Protein AF-A0A9P9QZ14-F1 (afdb_monomer)

pLDDT: mean 84.07, std 10.94, range [49.81, 94.75]

Solvent-accessible surface area (backbone atoms only — not comparable to full-atom values): 6058 Å² total; per-residue (Å²): 116,66,67,61,51,51,51,60,72,67,36,58,64,62,37,41,51,50,10,50,50,27,42,52,51,17,66,71,26,68,91,37,66,60,56,18,50,52,23,33,51,50,9,54,69,36,97,43,51,37,69,70,47,64,63,57,50,50,68,69,29,45,46,64,76,38,46,94,80,33,73,79,76,69,92,62,58,70,62,54,44,32,52,48,32,42,50,37,32,66,73,68,67,46,72,60,87,53,38,67,63,36,50,51,52,45,75,74,109

Radius of gyration: 16.76 Å; Cα contacts (8 Å, |Δi|>4): 104; chains: 1; bounding box: 37×26×51 Å

Nearest PDB structures (foldseek):
  7t8n-assembly1_BBB-2  TM=4.048E-01  e=8.697E+00  Escherichia coli K-12
  5ftp-assembly1_B  TM=3.339E-01  e=8.255E+00  Schizosaccharomyces pombe

Foldseek 3Di:
DVVVVVVVVVPPVVQQVQLVVLCVQLVVCLLPLLSNVVSLVSSQPTPDHPVVSLVVNLVSQCCLCCVVVNPPVHPDDLLSSLVSNLCNCVSVVPPCVCNVVSVVSNVVD

Mean predicted aligned error: 7.38 Å

Structure (mmCIF, N/CA/C/O backbone):
data_AF-A0A9P9QZ14-F1
#
_entry.id   AF-A0A9P9QZ14-F1
#
loop_
_atom_site.group_PDB
_atom_site.id
_atom_site.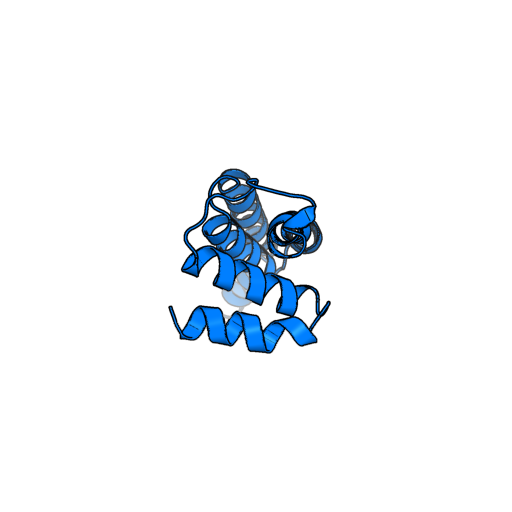type_symbol
_atom_site.label_atom_id
_atom_site.label_alt_id
_atom_site.label_comp_id
_atom_site.label_asym_id
_atom_site.label_entity_id
_atom_site.label_seq_id
_atom_site.pdbx_PDB_ins_code
_atom_site.Cartn_x
_atom_site.Cartn_y
_atom_site.Cartn_z
_atom_site.occupancy
_atom_site.B_iso_or_equiv
_atom_site.auth_seq_id
_atom_site.auth_comp_id
_atom_site.auth_asym_id
_atom_site.auth_atom_id
_atom_site.pdbx_PDB_model_num
ATOM 1 N N . THR A 1 1 ? 14.340 -13.300 -34.033 1.00 65.50 1 THR A N 1
ATOM 2 C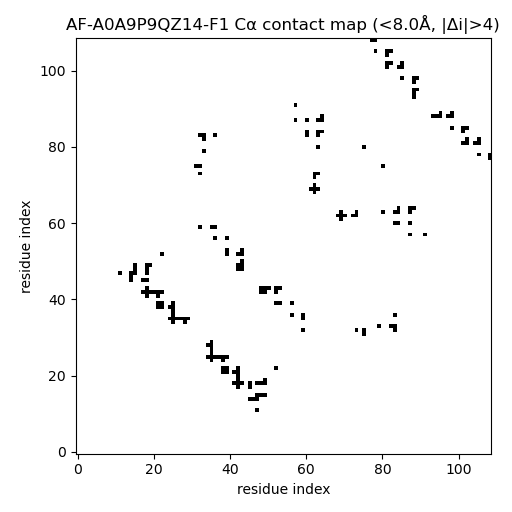 CA . THR A 1 1 ? 13.520 -13.332 -32.795 1.00 65.50 1 THR A CA 1
ATOM 3 C C . THR A 1 1 ? 14.352 -13.317 -31.513 1.00 65.50 1 THR A C 1
ATOM 5 O O . THR A 1 1 ? 13.871 -12.811 -30.509 1.00 65.50 1 THR A O 1
ATOM 8 N N . GLU A 1 2 ? 15.611 -13.760 -31.524 1.00 62.53 2 GLU A N 1
ATOM 9 C CA . GLU A 1 2 ? 16.496 -13.755 -30.344 1.00 62.53 2 GLU A CA 1
ATOM 10 C C . GLU A 1 2 ? 17.080 -12.369 -29.995 1.00 62.53 2 GLU A C 1
ATOM 12 O O . GLU A 1 2 ? 17.102 -11.969 -28.836 1.00 62.53 2 GLU A O 1
ATOM 17 N N . VAL A 1 3 ? 17.435 -11.573 -31.010 1.00 60.84 3 VAL A N 1
ATOM 18 C CA . VAL A 1 3 ? 17.966 -10.204 -30.851 1.00 60.84 3 VAL A CA 1
ATOM 19 C C . VAL A 1 3 ? 16.927 -9.246 -30.253 1.00 60.84 3 VAL A C 1
ATOM 21 O O . VAL A 1 3 ? 17.246 -8.463 -29.366 1.00 60.84 3 VAL A O 1
ATOM 24 N N . ALA A 1 4 ? 15.659 -9.341 -30.670 1.00 49.81 4 ALA A N 1
ATOM 25 C CA . ALA A 1 4 ? 14.572 -8.546 -30.090 1.00 49.81 4 ALA A CA 1
ATOM 26 C C . ALA A 1 4 ? 14.336 -8.906 -28.614 1.00 49.81 4 ALA A C 1
ATOM 28 O O . ALA A 1 4 ? 14.208 -8.015 -27.779 1.00 49.81 4 ALA A O 1
ATOM 29 N N . ARG A 1 5 ? 14.364 -10.202 -28.270 1.00 60.91 5 ARG A N 1
ATOM 30 C CA . ARG A 1 5 ? 14.305 -10.673 -26.878 1.00 60.91 5 ARG A CA 1
ATOM 31 C C . ARG A 1 5 ? 15.494 -10.149 -26.063 1.00 60.91 5 ARG A C 1
ATOM 33 O O . ARG A 1 5 ? 15.289 -9.670 -24.955 1.00 60.91 5 ARG A O 1
ATOM 40 N N . HIS A 1 6 ? 16.704 -10.171 -26.626 1.00 62.78 6 HIS A N 1
ATOM 41 C CA . HIS A 1 6 ? 17.910 -9.623 -25.999 1.00 62.78 6 HIS A CA 1
ATOM 42 C C . HIS A 1 6 ? 17.787 -8.118 -25.715 1.00 62.78 6 HIS A C 1
ATOM 44 O O . HIS A 1 6 ? 18.070 -7.699 -24.598 1.00 62.78 6 HIS A O 1
ATOM 50 N N . TRP A 1 7 ? 17.309 -7.312 -26.671 1.00 58.91 7 TRP A N 1
ATOM 51 C CA . TRP A 1 7 ? 17.106 -5.866 -26.485 1.00 58.91 7 TRP A CA 1
ATOM 52 C C . TRP A 1 7 ? 15.957 -5.522 -25.531 1.00 58.91 7 TRP A C 1
ATOM 54 O O . TRP A 1 7 ? 16.074 -4.556 -24.784 1.00 58.91 7 TRP A O 1
ATOM 64 N N . TYR A 1 8 ? 14.880 -6.313 -25.496 1.00 51.59 8 TYR A N 1
ATOM 65 C CA . TYR A 1 8 ? 13.808 -6.145 -24.506 1.00 51.59 8 TYR A CA 1
ATOM 66 C C . TYR A 1 8 ? 14.260 -6.514 -23.085 1.00 51.59 8 TYR A C 1
ATOM 68 O O . TYR A 1 8 ? 13.910 -5.810 -22.141 1.00 51.59 8 TYR A O 1
ATOM 76 N N . LEU A 1 9 ? 15.085 -7.556 -22.925 1.00 57.06 9 LEU A N 1
ATOM 77 C CA . LEU A 1 9 ? 15.731 -7.891 -21.646 1.00 57.06 9 LEU A CA 1
ATOM 78 C C . LEU A 1 9 ? 16.775 -6.836 -21.232 1.00 57.06 9 LEU A C 1
ATOM 80 O O . LEU A 1 9 ? 16.954 -6.578 -20.046 1.00 57.06 9 LEU A O 1
ATOM 84 N N . LYS A 1 10 ? 17.418 -6.184 -22.209 1.00 59.44 10 LYS A N 1
ATOM 85 C CA . LYS A 1 10 ? 18.328 -5.037 -22.043 1.00 59.44 10 LYS A CA 1
ATOM 86 C C . LYS A 1 10 ? 17.639 -3.671 -22.015 1.00 59.44 10 LYS A C 1
ATOM 88 O O . LYS A 1 10 ? 18.337 -2.662 -22.048 1.00 59.44 10 LYS A O 1
ATOM 93 N N . ALA A 1 11 ? 16.317 -3.602 -21.862 1.00 59.28 11 ALA A N 1
ATOM 94 C CA . ALA A 1 11 ? 15.615 -2.337 -21.651 1.00 59.28 11 ALA A CA 1
ATOM 95 C C . ALA A 1 11 ? 15.241 -2.077 -20.170 1.00 59.28 11 ALA A C 1
ATOM 97 O O . ALA A 1 11 ? 14.061 -1.814 -19.904 1.00 59.28 11 ALA A O 1
ATOM 98 N N . PRO A 1 12 ? 16.189 -2.094 -19.196 1.00 58.69 12 PRO A N 1
ATOM 99 C CA . PRO A 1 12 ? 15.936 -1.621 -17.840 1.00 58.69 12 PRO A CA 1
ATOM 100 C C . PRO A 1 12 ? 15.254 -0.263 -17.807 1.00 58.69 12 PRO A C 1
ATOM 102 O O . PRO A 1 12 ? 14.371 -0.064 -16.986 1.00 58.69 12 PRO A O 1
ATOM 105 N N . ASP A 1 13 ? 15.587 0.632 -18.738 1.00 62.69 13 ASP A N 1
ATOM 106 C CA . ASP A 1 13 ? 15.008 1.971 -18.796 1.00 62.69 13 ASP A CA 1
ATOM 107 C C . ASP A 1 13 ? 13.486 1.936 -18.906 1.00 62.69 13 ASP A C 1
ATOM 109 O O . ASP A 1 13 ? 12.806 2.619 -18.152 1.00 62.69 13 ASP A O 1
ATOM 113 N N . LYS A 1 14 ? 12.902 1.093 -19.764 1.00 66.69 14 LYS A N 1
ATOM 114 C CA . LYS A 1 14 ? 11.435 1.035 -19.888 1.00 66.69 14 LYS A CA 1
ATOM 115 C C . LYS A 1 14 ? 10.781 0.497 -18.615 1.00 66.69 14 LYS A C 1
ATOM 117 O O . LYS A 1 14 ? 9.765 1.034 -18.173 1.00 66.69 14 LYS A O 1
ATOM 122 N N . ALA A 1 15 ? 11.370 -0.532 -18.007 1.00 66.69 15 ALA A N 1
ATOM 123 C CA . ALA A 1 15 ? 10.867 -1.115 -16.765 1.00 66.69 15 ALA A CA 1
ATOM 124 C C . ALA A 1 15 ? 10.996 -0.139 -15.579 1.00 66.69 15 ALA A C 1
ATOM 126 O O . ALA A 1 15 ? 10.027 0.068 -14.849 1.00 66.69 15 ALA A O 1
ATOM 127 N N . LEU A 1 16 ? 12.143 0.530 -15.440 1.00 73.19 16 LEU A N 1
ATOM 128 C CA . LEU A 1 16 ? 12.409 1.545 -14.419 1.00 73.19 16 LEU A CA 1
ATOM 129 C C . LEU A 1 16 ? 11.528 2.785 -14.598 1.00 73.19 16 LEU A C 1
ATOM 131 O O . LEU A 1 16 ? 10.982 3.294 -13.621 1.00 73.19 16 LEU A O 1
ATOM 135 N N . MET A 1 17 ? 11.331 3.258 -15.832 1.00 78.06 17 MET A N 1
ATOM 136 C CA . MET A 1 17 ? 10.420 4.373 -16.116 1.00 78.06 17 MET A CA 1
ATOM 137 C C . MET A 1 17 ? 8.975 4.011 -15.765 1.00 78.06 17 MET A C 1
ATOM 139 O O . MET A 1 17 ? 8.258 4.841 -15.213 1.00 78.06 17 MET A O 1
ATOM 143 N N . THR A 1 18 ? 8.569 2.759 -15.991 1.00 81.12 18 THR A N 1
ATOM 144 C CA . THR A 1 18 ? 7.250 2.260 -15.573 1.00 81.12 18 THR A CA 1
ATOM 145 C C . THR A 1 18 ? 7.119 2.240 -14.044 1.00 81.12 18 THR A C 1
ATOM 147 O O . THR A 1 18 ? 6.118 2.708 -13.504 1.00 81.12 18 THR A O 1
ATOM 150 N N . ALA A 1 19 ? 8.147 1.770 -13.328 1.00 84.94 19 ALA A N 1
ATOM 151 C CA . ALA A 1 19 ? 8.183 1.766 -11.863 1.00 84.94 19 ALA A CA 1
ATOM 152 C C . ALA A 1 19 ? 8.043 3.184 -11.281 1.00 84.94 19 ALA A C 1
ATOM 154 O O . ALA A 1 19 ? 7.242 3.421 -10.370 1.00 84.94 19 ALA A O 1
ATOM 155 N N . ARG A 1 20 ? 8.804 4.135 -11.840 1.00 86.12 20 ARG A N 1
ATOM 156 C CA . ARG A 1 20 ? 8.799 5.550 -11.442 1.00 86.12 20 ARG A CA 1
ATOM 157 C C . ARG A 1 20 ? 7.472 6.224 -11.763 1.00 86.12 20 ARG A C 1
ATOM 159 O O . ARG A 1 20 ? 6.965 6.963 -10.925 1.00 86.12 20 ARG A O 1
ATOM 166 N N . LEU A 1 21 ? 6.886 5.942 -12.927 1.00 88.12 21 LEU A N 1
ATOM 167 C CA . LEU A 1 21 ? 5.561 6.436 -13.299 1.00 88.12 21 LEU A CA 1
ATOM 168 C C . LEU A 1 21 ? 4.517 6.034 -12.255 1.00 88.12 21 LEU A C 1
ATOM 170 O O . LEU A 1 21 ? 3.797 6.894 -11.755 1.00 88.12 21 LEU A O 1
ATOM 174 N N . TYR A 1 22 ? 4.470 4.754 -11.877 1.00 89.69 22 TYR A N 1
ATOM 175 C CA . TYR A 1 22 ? 3.534 4.299 -10.851 1.00 89.69 22 TYR A CA 1
ATOM 176 C C . TYR A 1 22 ? 3.794 4.943 -9.491 1.00 89.69 22 TYR A C 1
ATOM 178 O O . TYR A 1 22 ? 2.841 5.328 -8.821 1.00 89.69 22 TYR A O 1
ATOM 186 N N . LEU A 1 23 ? 5.053 5.151 -9.099 1.00 88.94 23 LEU A N 1
ATOM 187 C CA . LEU A 1 23 ? 5.332 5.895 -7.871 1.00 88.94 23 LEU A CA 1
ATOM 188 C C . LEU A 1 23 ? 4.802 7.337 -7.942 1.00 88.94 23 LEU A C 1
ATOM 190 O O . LEU A 1 23 ? 4.202 7.819 -6.983 1.00 88.94 23 LEU A O 1
ATOM 194 N N . HIS A 1 24 ? 4.994 8.032 -9.063 1.00 88.69 24 HIS A N 1
ATOM 195 C CA . HIS A 1 24 ? 4.456 9.381 -9.237 1.00 88.69 24 HIS A CA 1
ATOM 196 C C . HIS A 1 24 ? 2.925 9.395 -9.165 1.00 88.69 24 HIS A C 1
ATOM 198 O O . HIS A 1 24 ? 2.359 10.256 -8.494 1.00 88.69 24 HIS A O 1
ATOM 204 N N . LEU A 1 25 ? 2.257 8.412 -9.773 1.00 90.88 25 LEU A N 1
ATOM 205 C CA . LEU A 1 25 ? 0.806 8.249 -9.658 1.00 90.88 25 LEU A CA 1
ATOM 206 C C . LEU A 1 25 ? 0.365 7.988 -8.209 1.00 90.88 25 LEU A C 1
ATOM 208 O O . LEU A 1 25 ? -0.642 8.543 -7.779 1.00 90.88 25 LEU A O 1
ATOM 212 N N . ALA A 1 26 ? 1.140 7.229 -7.428 1.00 91.62 26 ALA A N 1
ATOM 213 C CA . ALA A 1 26 ? 0.869 7.026 -6.004 1.00 91.62 26 ALA A CA 1
ATOM 214 C C . ALA A 1 26 ? 0.945 8.343 -5.212 1.00 91.62 26 ALA A C 1
ATOM 216 O O . ALA A 1 26 ? 0.072 8.628 -4.397 1.00 91.62 26 ALA A O 1
ATOM 217 N N . ILE A 1 27 ? 1.943 9.189 -5.491 1.00 89.50 27 ILE A N 1
ATOM 218 C CA . ILE A 1 27 ? 2.081 10.512 -4.857 1.00 89.50 27 ILE A CA 1
ATOM 219 C C . ILE A 1 27 ? 0.897 11.426 -5.206 1.00 89.50 27 ILE A C 1
ATOM 221 O O . ILE A 1 27 ? 0.435 12.180 -4.350 1.00 89.50 27 ILE A O 1
ATOM 225 N N . LEU A 1 28 ? 0.394 11.362 -6.440 1.00 90.94 28 LEU A N 1
ATOM 226 C CA . LEU A 1 28 ? -0.782 12.131 -6.859 1.00 90.94 28 LEU A CA 1
ATOM 227 C C . LEU A 1 28 ? -2.081 11.614 -6.218 1.00 90.94 28 LEU A C 1
ATOM 229 O O . LEU A 1 28 ? -2.994 12.397 -5.978 1.00 90.94 28 LEU A O 1
ATOM 233 N N . ALA A 1 29 ? -2.146 10.326 -5.881 1.00 90.25 29 ALA A N 1
ATOM 234 C CA . ALA A 1 29 ? -3.309 9.683 -5.272 1.00 90.25 29 ALA A CA 1
ATOM 235 C C . ALA A 1 29 ? -3.398 9.843 -3.738 1.00 90.25 29 ALA A C 1
ATOM 237 O O . ALA A 1 29 ? -4.173 9.136 -3.107 1.00 90.25 29 ALA A O 1
ATOM 238 N N . ARG A 1 30 ? -2.653 10.769 -3.112 1.00 83.19 30 ARG A N 1
ATOM 239 C CA . ARG A 1 30 ? -2.615 10.959 -1.640 1.00 83.19 30 ARG A CA 1
ATOM 240 C C . ARG A 1 30 ? -3.979 11.148 -0.964 1.00 83.19 30 ARG A C 1
ATOM 242 O O . ARG A 1 30 ? -4.112 10.846 0.216 1.00 83.19 30 ARG A O 1
ATOM 249 N N . SER A 1 31 ? -4.973 11.674 -1.677 1.00 85.56 31 SER A N 1
ATOM 250 C CA . SER A 1 31 ? -6.340 11.839 -1.162 1.00 85.56 31 SER A CA 1
ATOM 251 C C . SER A 1 31 ? -7.169 10.550 -1.193 1.00 85.56 31 SER A C 1
ATOM 253 O O . SER A 1 31 ? -8.223 10.499 -0.566 1.00 85.56 31 SER A O 1
ATOM 255 N N . ASN A 1 32 ? -6.708 9.517 -1.903 1.00 89.75 32 ASN A N 1
ATOM 256 C CA . ASN A 1 32 ? -7.357 8.219 -2.032 1.00 89.75 32 ASN A CA 1
ATOM 257 C C . ASN A 1 32 ? -6.361 7.098 -1.662 1.00 89.75 32 ASN A C 1
ATOM 259 O O . ASN A 1 32 ? -5.636 6.597 -2.527 1.00 89.75 32 ASN A O 1
ATOM 263 N N . PRO A 1 33 ? -6.332 6.676 -0.386 1.00 91.19 33 PRO A N 1
ATOM 264 C CA . PRO A 1 33 ? -5.372 5.689 0.110 1.00 91.19 33 PRO A CA 1
ATOM 265 C C . PRO A 1 33 ? -5.445 4.334 -0.607 1.00 91.19 33 PRO A C 1
ATOM 267 O O . PRO A 1 33 ? -4.414 3.697 -0.812 1.00 91.19 33 PRO A O 1
ATOM 270 N N . LEU A 1 34 ? -6.630 3.903 -1.054 1.00 92.44 34 LEU A N 1
ATOM 271 C CA . LEU A 1 34 ? -6.783 2.654 -1.805 1.00 92.44 34 LEU A CA 1
ATOM 272 C C . LEU A 1 34 ? -6.137 2.754 -3.196 1.00 92.44 34 LEU A C 1
ATOM 274 O O . LEU A 1 34 ? -5.417 1.855 -3.637 1.00 92.44 34 LEU A O 1
ATOM 278 N N . GLN A 1 35 ? -6.333 3.881 -3.880 1.00 93.75 35 GLN A N 1
ATOM 279 C CA . GLN A 1 35 ? -5.679 4.144 -5.159 1.00 93.75 35 GLN A CA 1
ATOM 280 C C . GLN A 1 35 ? -4.161 4.326 -4.992 1.00 93.75 35 GLN A C 1
ATOM 282 O O . GLN A 1 35 ? -3.376 3.836 -5.809 1.00 93.75 35 GLN A O 1
ATOM 287 N N . GLN A 1 36 ? -3.734 4.986 -3.915 1.00 94.25 36 GLN A N 1
ATOM 288 C CA . GLN A 1 36 ? -2.327 5.122 -3.553 1.00 94.25 36 GLN A CA 1
ATOM 289 C C . GLN A 1 36 ? -1.681 3.748 -3.299 1.00 94.25 36 GLN A C 1
ATOM 291 O O . GLN A 1 36 ? -0.591 3.488 -3.818 1.00 94.25 36 GLN A O 1
ATOM 296 N N . LEU A 1 37 ? -2.369 2.845 -2.588 1.00 94.75 37 LEU A N 1
ATOM 297 C CA . LEU A 1 37 ? -1.952 1.455 -2.372 1.00 94.75 37 LEU A CA 1
ATOM 298 C C . LEU A 1 37 ? -1.753 0.721 -3.701 1.00 94.75 37 LEU A C 1
ATOM 300 O O . LEU A 1 37 ? -0.697 0.126 -3.928 1.00 94.75 37 LEU A O 1
ATOM 304 N N . PHE A 1 38 ? -2.734 0.809 -4.602 1.00 94.25 38 PHE A N 1
ATOM 305 C CA . PHE A 1 38 ? -2.670 0.176 -5.919 1.00 94.25 38 PHE A CA 1
ATOM 306 C C . PHE A 1 38 ? -1.434 0.617 -6.714 1.00 94.25 38 PHE A C 1
ATOM 308 O O . PHE A 1 38 ? -0.701 -0.219 -7.250 1.00 94.25 38 PHE A O 1
ATOM 315 N N . TYR A 1 39 ? -1.161 1.921 -6.774 1.00 93.56 39 TYR A N 1
ATOM 316 C CA . TYR A 1 39 ? -0.015 2.433 -7.522 1.00 93.56 39 TYR A CA 1
ATOM 317 C C . TYR A 1 39 ? 1.330 2.094 -6.868 1.00 93.56 39 TYR A C 1
ATOM 319 O O . TYR A 1 39 ? 2.277 1.749 -7.582 1.00 93.56 39 TYR A O 1
ATOM 327 N N . HIS A 1 40 ? 1.425 2.097 -5.535 1.00 93.81 40 HIS A N 1
ATOM 328 C CA . HIS A 1 40 ? 2.624 1.594 -4.862 1.00 93.81 40 HIS A CA 1
ATOM 329 C C . HIS A 1 40 ? 2.859 0.108 -5.156 1.00 93.81 40 HIS A C 1
ATOM 331 O O . HIS A 1 40 ? 3.980 -0.266 -5.506 1.00 93.81 40 HIS A O 1
ATOM 337 N N . ALA A 1 41 ? 1.817 -0.725 -5.096 1.00 92.62 41 ALA A N 1
ATOM 338 C CA . ALA A 1 41 ? 1.914 -2.142 -5.436 1.00 92.62 41 ALA A CA 1
ATOM 339 C C . ALA A 1 41 ? 2.388 -2.338 -6.886 1.00 92.62 41 ALA A C 1
ATOM 341 O O . ALA A 1 41 ? 3.314 -3.108 -7.137 1.00 92.62 41 ALA A O 1
ATOM 342 N N . LYS A 1 42 ? 1.850 -1.570 -7.844 1.00 90.50 42 LYS A N 1
ATOM 343 C CA . LYS A 1 42 ? 2.329 -1.585 -9.237 1.00 90.50 42 LYS A CA 1
ATOM 344 C C . LYS A 1 42 ? 3.810 -1.208 -9.346 1.00 90.50 42 LYS A C 1
ATOM 346 O O . LYS A 1 42 ? 4.535 -1.881 -10.069 1.00 90.50 42 LYS A O 1
ATOM 351 N N . SER A 1 43 ? 4.269 -0.184 -8.622 1.00 90.06 43 SER A N 1
ATOM 352 C CA . SER A 1 43 ? 5.677 0.255 -8.608 1.00 90.06 43 SER A CA 1
ATOM 353 C C . SER A 1 43 ? 6.636 -0.788 -8.007 1.00 90.06 43 SER A C 1
ATOM 355 O O . SER A 1 43 ? 7.792 -0.889 -8.42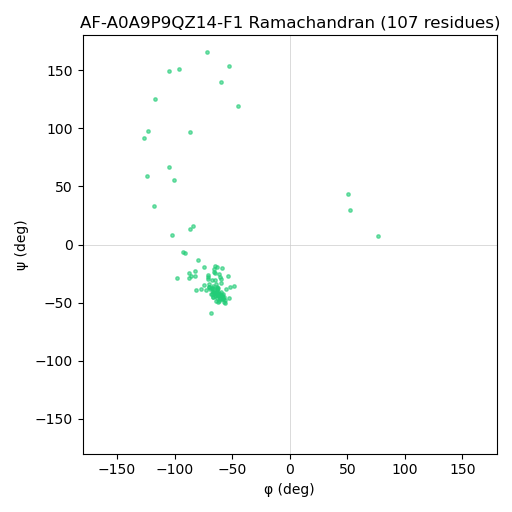6 1.00 90.06 43 SER A O 1
ATOM 357 N N . LEU A 1 44 ? 6.155 -1.591 -7.053 1.00 90.50 44 LEU A N 1
ATOM 358 C CA . LEU A 1 44 ? 6.922 -2.653 -6.394 1.00 90.50 44 LEU A CA 1
ATOM 359 C C . LEU A 1 44 ? 6.904 -3.984 -7.158 1.00 90.50 44 LEU A C 1
ATOM 361 O O . LEU A 1 44 ? 7.847 -4.760 -7.041 1.00 90.50 44 LEU A O 1
ATOM 365 N N . CYS A 1 45 ? 5.858 -4.244 -7.944 1.00 88.75 45 CYS A N 1
ATOM 366 C CA . CYS A 1 45 ? 5.657 -5.510 -8.655 1.00 88.75 45 CYS A CA 1
ATOM 367 C C . CYS A 1 45 ? 5.995 -5.453 -10.156 1.00 88.75 45 CYS A C 1
ATOM 369 O O . CYS A 1 45 ? 5.697 -6.400 -10.885 1.00 88.75 45 CYS A O 1
ATOM 371 N N . VAL A 1 46 ? 6.590 -4.365 -10.655 1.00 85.44 46 VAL A N 1
ATOM 372 C CA . VAL A 1 46 ? 7.149 -4.346 -12.017 1.00 85.44 46 VAL A CA 1
ATOM 373 C C . VAL A 1 46 ? 8.424 -5.196 -12.119 1.00 85.44 46 VAL A C 1
ATOM 375 O O . VAL A 1 46 ? 9.049 -5.528 -11.117 1.00 85.44 46 VAL A O 1
ATOM 378 N N . VAL A 1 47 ? 8.849 -5.490 -13.355 1.00 81.56 47 VAL A N 1
ATOM 379 C CA . VAL A 1 47 ? 10.037 -6.312 -13.670 1.00 81.56 47 VAL A CA 1
ATOM 380 C C . VAL A 1 47 ? 11.305 -5.838 -12.947 1.00 81.56 47 VAL A C 1
ATOM 382 O O . VAL A 1 47 ? 12.113 -6.664 -12.536 1.00 81.56 47 VAL A O 1
ATOM 385 N N . ILE A 1 48 ? 11.475 -4.520 -12.780 1.00 80.44 48 ILE A N 1
ATOM 386 C CA . ILE A 1 48 ? 12.557 -3.928 -11.984 1.00 80.44 48 ILE A CA 1
ATOM 387 C C . ILE A 1 48 ? 11.925 -3.046 -10.900 1.00 80.44 48 ILE A C 1
ATOM 389 O O . ILE A 1 48 ? 11.553 -1.907 -11.202 1.00 80.44 48 ILE A O 1
ATOM 393 N N . PRO A 1 49 ? 11.762 -3.557 -9.666 1.00 77.00 49 PRO A N 1
ATOM 394 C CA . PRO A 1 49 ? 11.095 -2.836 -8.588 1.00 77.00 49 PRO A CA 1
ATOM 395 C C . PRO A 1 49 ? 11.788 -1.518 -8.254 1.00 77.00 49 PRO A C 1
ATOM 397 O O . PRO A 1 49 ? 13.017 -1.453 -8.158 1.00 77.00 49 PRO A O 1
ATOM 400 N N . PHE A 1 50 ? 11.003 -0.472 -7.992 1.00 78.12 50 PHE A N 1
ATOM 401 C CA . PHE A 1 50 ? 11.550 0.767 -7.449 1.00 78.12 50 PHE A CA 1
ATOM 402 C C . PHE A 1 50 ? 11.603 0.686 -5.923 1.00 78.12 50 PHE A C 1
ATOM 404 O O . PHE A 1 50 ? 10.610 0.918 -5.239 1.00 78.12 50 PHE A O 1
ATOM 411 N N . THR A 1 51 ? 12.761 0.338 -5.365 1.00 80.00 51 THR A N 1
ATOM 412 C CA . THR A 1 51 ? 12.907 0.038 -3.929 1.00 80.00 51 THR A CA 1
ATOM 413 C C . THR A 1 51 ? 12.528 1.201 -3.011 1.00 80.00 51 THR A C 1
ATOM 415 O O . THR A 1 51 ? 11.995 0.958 -1.932 1.00 80.00 51 THR A O 1
ATOM 418 N N . SER A 1 52 ? 12.679 2.460 -3.435 1.00 81.75 52 SER A N 1
ATOM 419 C CA . SER A 1 52 ? 12.216 3.618 -2.648 1.00 81.75 52 SER A CA 1
ATOM 420 C C . SER A 1 52 ? 10.685 3.670 -2.486 1.00 81.75 52 SER A C 1
ATOM 422 O O . SER A 1 52 ? 10.178 4.316 -1.565 1.00 81.75 52 SER A O 1
ATOM 424 N N . ALA A 1 53 ? 9.922 2.961 -3.330 1.00 83.94 53 ALA A N 1
ATOM 425 C CA . ALA A 1 53 ? 8.482 2.787 -3.141 1.00 83.94 53 ALA A CA 1
ATOM 426 C C . ALA A 1 53 ? 8.157 1.987 -1.862 1.00 83.94 53 ALA A C 1
ATOM 428 O O . ALA A 1 53 ? 7.083 2.158 -1.292 1.00 83.94 53 ALA A O 1
ATOM 429 N N . ARG A 1 54 ? 9.095 1.153 -1.386 1.00 87.06 54 ARG A N 1
ATOM 430 C CA . ARG A 1 54 ? 8.931 0.301 -0.200 1.00 87.06 54 ARG A CA 1
ATOM 431 C C . ARG A 1 54 ? 8.906 1.101 1.097 1.00 87.06 54 ARG A C 1
ATOM 433 O O . ARG A 1 54 ? 8.169 0.751 2.005 1.00 87.06 54 ARG A O 1
ATOM 440 N N . GLU A 1 55 ? 9.701 2.162 1.177 1.00 88.12 55 GLU A N 1
ATOM 441 C CA . GLU A 1 55 ? 9.716 3.039 2.351 1.00 88.12 55 GLU A CA 1
ATOM 442 C C . GLU A 1 55 ? 8.556 4.038 2.294 1.00 88.12 55 GLU A C 1
ATOM 444 O O . GLU A 1 55 ? 7.881 4.281 3.290 1.00 88.12 55 GLU A O 1
ATOM 449 N N . SER A 1 56 ? 8.247 4.567 1.106 1.00 89.50 56 SER A N 1
ATOM 450 C CA . SER A 1 56 ? 7.148 5.531 0.954 1.00 89.50 56 SER A CA 1
ATOM 451 C C . SER A 1 56 ? 5.764 4.932 1.223 1.00 89.50 56 SER A C 1
ATOM 453 O O . SER A 1 56 ? 4.937 5.611 1.830 1.00 89.50 56 SER A O 1
ATOM 455 N N . IL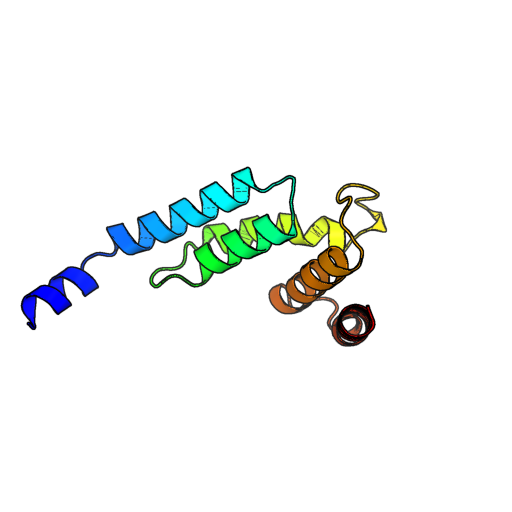E A 1 57 ? 5.515 3.665 0.867 1.00 93.81 57 ILE A N 1
ATOM 456 C CA . ILE A 1 57 ? 4.232 3.001 1.160 1.00 93.81 57 ILE A CA 1
ATOM 457 C C . ILE A 1 57 ? 3.990 2.808 2.671 1.00 93.81 57 ILE A C 1
ATOM 459 O O . ILE A 1 57 ? 2.847 2.699 3.093 1.00 93.81 57 ILE A O 1
ATOM 463 N N . LEU A 1 58 ? 5.017 2.830 3.528 1.00 92.94 58 LEU A N 1
ATOM 464 C CA . LEU A 1 58 ? 4.805 2.728 4.980 1.00 92.94 58 LEU A CA 1
ATOM 465 C C . LEU A 1 58 ? 4.024 3.927 5.531 1.00 92.94 58 LEU A C 1
ATOM 467 O O . LEU A 1 58 ? 3.192 3.759 6.418 1.00 92.94 58 LEU A O 1
ATOM 471 N N . THR A 1 59 ? 4.227 5.115 4.951 1.00 91.94 59 THR A N 1
ATOM 472 C CA . THR A 1 59 ? 3.498 6.336 5.339 1.00 91.94 59 THR A CA 1
ATOM 473 C C . THR A 1 59 ? 2.004 6.263 5.024 1.00 91.94 59 THR A C 1
ATOM 475 O O . THR A 1 59 ? 1.211 6.952 5.656 1.00 91.94 59 THR A O 1
ATOM 478 N N . LEU A 1 60 ? 1.619 5.414 4.065 1.00 92.88 60 LEU A N 1
ATOM 479 C CA . LEU A 1 60 ? 0.225 5.135 3.727 1.00 92.88 60 LEU A CA 1
ATOM 480 C C . LEU A 1 60 ? -0.445 4.240 4.779 1.00 92.88 60 LEU A C 1
ATOM 482 O O . LEU A 1 60 ? -1.634 4.382 5.045 1.00 92.88 60 LEU A O 1
ATOM 486 N N . PHE A 1 61 ? 0.299 3.306 5.370 1.00 93.19 61 PHE A N 1
ATOM 487 C CA . PHE A 1 61 ? -0.258 2.377 6.353 1.00 93.19 61 PHE A CA 1
ATOM 488 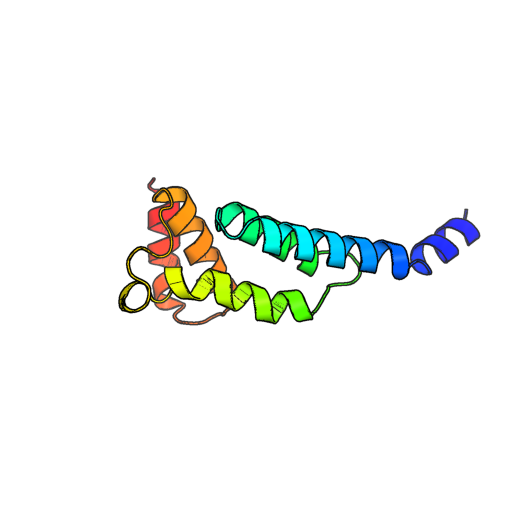C C . PHE A 1 61 ? -0.343 2.972 7.756 1.00 93.19 61 PHE A C 1
ATOM 490 O O . PHE A 1 61 ? -1.201 2.567 8.537 1.00 93.19 61 PHE A O 1
ATOM 497 N N . ASP A 1 62 ? 0.520 3.931 8.083 1.00 91.31 62 ASP A N 1
ATOM 498 C CA . ASP A 1 62 ? 0.619 4.491 9.432 1.00 91.31 62 ASP A CA 1
ATOM 499 C C . ASP A 1 62 ? -0.732 4.981 9.995 1.00 91.31 62 ASP A C 1
ATOM 501 O O . ASP A 1 62 ? -1.106 4.550 11.088 1.00 91.31 62 ASP A O 1
ATOM 505 N N . PRO A 1 63 ? -1.567 5.727 9.241 1.00 90.62 63 PRO A N 1
ATOM 506 C CA . PRO A 1 63 ? -2.835 6.205 9.785 1.00 90.62 63 PRO A CA 1
ATOM 507 C C . PRO A 1 63 ? -3.896 5.115 9.996 1.00 90.62 63 PRO A C 1
ATOM 509 O O . PRO A 1 63 ? -4.762 5.279 10.852 1.00 90.62 63 PRO A O 1
ATOM 512 N N . VAL A 1 64 ? -3.853 4.005 9.243 1.00 90.00 64 VAL A N 1
ATOM 513 C CA . VAL A 1 64 ? -4.802 2.882 9.419 1.00 90.00 64 VAL A CA 1
ATOM 514 C C . VAL A 1 64 ? -4.337 1.871 10.470 1.00 90.00 64 VAL A C 1
ATOM 516 O O . VAL A 1 64 ? -5.160 1.162 11.051 1.00 90.00 64 VAL A O 1
ATOM 519 N N . LEU A 1 65 ? -3.028 1.793 10.726 1.00 90.69 65 LEU A N 1
ATOM 520 C CA . LEU A 1 65 ? -2.448 0.920 11.750 1.00 90.69 65 LEU A CA 1
ATOM 521 C C . LEU A 1 65 ? -2.400 1.594 13.128 1.00 90.69 65 LEU A C 1
ATOM 523 O O . LEU A 1 65 ? -2.497 0.897 14.140 1.00 90.69 65 LEU A O 1
ATOM 527 N N . ASN A 1 66 ? -2.301 2.927 13.160 1.00 89.56 66 ASN A N 1
ATOM 528 C CA . ASN A 1 66 ? -2.240 3.749 14.368 1.00 89.56 66 ASN A CA 1
ATOM 529 C C . ASN A 1 66 ? -3.357 4.820 14.389 1.00 89.56 66 ASN A C 1
ATOM 531 O O . ASN A 1 66 ? -3.066 6.017 14.468 1.00 89.56 66 ASN A O 1
ATOM 535 N N . PRO A 1 67 ? -4.646 4.426 14.340 1.00 85.31 67 PRO A N 1
ATOM 536 C CA . PRO A 1 67 ? -5.762 5.376 14.258 1.00 85.31 67 PRO A CA 1
ATOM 537 C C . PRO A 1 67 ? -5.831 6.332 15.460 1.00 85.31 67 PRO A C 1
ATOM 539 O O . PRO A 1 67 ? -6.244 7.476 15.303 1.00 85.31 67 PRO A O 1
ATOM 542 N N . GLU A 1 68 ? -5.342 5.896 16.625 1.00 85.94 68 GLU A N 1
ATOM 543 C CA . GLU A 1 68 ? -5.239 6.687 17.861 1.00 85.94 68 GLU A CA 1
ATOM 544 C C . GLU A 1 68 ? -4.329 7.922 17.736 1.00 85.94 68 GLU A C 1
ATOM 546 O O . GLU A 1 68 ? -4.456 8.890 18.480 1.00 85.94 68 GLU A O 1
ATOM 551 N N . ILE A 1 69 ? -3.370 7.886 16.810 1.00 85.31 69 ILE A N 1
ATOM 552 C CA . ILE A 1 69 ? -2.400 8.968 16.590 1.00 85.31 69 ILE A CA 1
ATOM 553 C C . ILE A 1 69 ? -2.856 9.859 15.425 1.00 85.31 69 ILE A C 1
ATOM 555 O O . ILE A 1 69 ? -2.578 11.056 15.398 1.00 85.31 69 ILE A O 1
ATOM 559 N N . HIS A 1 70 ? -3.599 9.282 14.478 1.00 81.50 70 HIS A N 1
ATOM 560 C CA . HIS A 1 70 ? -3.912 9.871 13.176 1.00 81.50 70 HIS A CA 1
ATOM 561 C C . HIS A 1 70 ? -5.415 10.097 12.956 1.00 81.50 70 HIS A C 1
ATOM 563 O O . HIS A 1 70 ? -5.921 9.989 11.834 1.00 81.50 70 HIS A O 1
ATOM 569 N N . TYR A 1 71 ? -6.144 10.407 14.029 1.00 74.19 71 TYR A N 1
ATOM 570 C CA . TYR A 1 71 ? -7.591 10.616 14.013 1.00 74.19 71 TYR A CA 1
ATOM 571 C C . TYR A 1 71 ? -8.059 11.498 12.843 1.00 74.19 71 TYR A C 1
ATOM 573 O O . TYR A 1 71 ? -7.694 12.667 12.720 1.00 74.19 71 TYR A O 1
ATOM 581 N N . GLY A 1 72 ? -8.906 10.932 11.978 1.00 70.81 72 GLY A N 1
ATOM 582 C CA . GLY A 1 72 ? -9.534 11.646 10.861 1.00 70.81 72 GLY A CA 1
ATOM 583 C C . GLY A 1 72 ? -8.639 11.906 9.644 1.00 70.81 72 GLY A C 1
ATOM 584 O O . GLY A 1 72 ? -9.080 12.605 8.729 1.00 70.81 72 GLY A O 1
ATOM 585 N N . GLN A 1 73 ? -7.422 11.350 9.600 1.00 77.88 73 GLN A N 1
ATOM 586 C CA . GLN A 1 73 ? -6.477 11.554 8.496 1.00 77.88 73 GLN A CA 1
ATOM 587 C C . GLN A 1 73 ? -6.911 10.844 7.200 1.00 77.88 73 GLN A C 1
ATOM 589 O O . GLN A 1 73 ? -6.666 11.355 6.107 1.00 77.88 73 GLN A O 1
ATOM 594 N N . TYR A 1 74 ? -7.635 9.726 7.313 1.00 78.94 74 TYR A N 1
ATOM 595 C CA . TYR A 1 74 ? -8.352 9.103 6.202 1.00 78.94 74 TYR A CA 1
ATOM 596 C C . TYR A 1 74 ? -9.854 9.107 6.466 1.00 78.94 74 TYR A C 1
ATOM 598 O O . TYR A 1 74 ? -10.324 8.614 7.487 1.00 78.94 74 TYR A O 1
ATOM 606 N N . ARG A 1 75 ? -10.617 9.659 5.519 1.00 77.62 75 ARG A N 1
ATOM 607 C CA . ARG A 1 75 ? -12.081 9.559 5.477 1.00 77.62 75 ARG A CA 1
ATOM 608 C C . ARG A 1 75 ? -12.468 8.567 4.393 1.00 77.62 75 ARG A C 1
ATOM 610 O O . ARG A 1 75 ? -12.980 8.950 3.345 1.00 77.62 75 ARG A O 1
ATOM 617 N N . LEU A 1 76 ? -12.121 7.309 4.624 1.00 80.00 76 LEU A N 1
ATOM 618 C CA . LEU A 1 76 ? -12.440 6.217 3.721 1.00 80.00 76 LEU A CA 1
ATOM 619 C C . LEU A 1 76 ? -13.719 5.497 4.164 1.00 80.00 76 LEU A C 1
ATOM 621 O O . LEU A 1 76 ? -14.000 5.439 5.363 1.00 80.00 76 LEU A O 1
ATOM 625 N N . PRO A 1 77 ? -14.476 4.910 3.223 1.00 87.44 77 PRO A N 1
ATOM 626 C CA . PRO A 1 77 ? -15.469 3.898 3.551 1.00 87.44 77 PRO A CA 1
ATOM 627 C C . PRO A 1 77 ? -14.859 2.753 4.387 1.00 87.44 77 PRO A C 1
ATOM 629 O O . PRO A 1 77 ? -13.661 2.468 4.258 1.00 87.44 77 PRO A O 1
ATOM 632 N N . PRO A 1 78 ? -15.657 2.051 5.213 1.00 87.25 78 PRO A N 1
ATOM 633 C CA . PRO A 1 78 ? -15.175 0.926 6.024 1.00 87.25 78 PRO A CA 1
ATOM 634 C C . PRO A 1 78 ? -14.491 -0.183 5.207 1.00 87.25 78 PRO A C 1
ATOM 636 O O . PRO A 1 78 ? -13.453 -0.701 5.616 1.00 87.25 78 PRO A O 1
ATOM 639 N N . LEU A 1 79 ? -15.020 -0.488 4.016 1.00 89.00 79 LEU A N 1
ATOM 640 C CA . LEU A 1 79 ? -14.454 -1.480 3.094 1.00 89.00 79 LEU A CA 1
ATOM 641 C C . LEU A 1 79 ? -13.036 -1.104 2.638 1.00 89.00 79 LEU A C 1
ATOM 643 O O . LEU A 1 79 ? -12.106 -1.905 2.704 1.00 89.00 79 LEU A O 1
ATOM 647 N N . ASP A 1 80 ? -12.852 0.144 2.214 1.00 90.50 80 ASP A N 1
ATOM 648 C CA . ASP A 1 80 ? -11.552 0.626 1.750 1.00 90.50 80 ASP A CA 1
ATOM 649 C C . ASP A 1 80 ? -10.554 0.684 2.914 1.00 90.50 80 ASP A C 1
ATOM 651 O O . ASP A 1 80 ? -9.379 0.353 2.756 1.00 90.50 80 ASP A O 1
ATOM 655 N N . THR A 1 81 ? -11.031 1.067 4.101 1.00 90.12 81 THR A N 1
ATOM 656 C CA . THR A 1 81 ? -10.214 1.146 5.319 1.00 90.12 81 THR A CA 1
ATOM 657 C C . THR A 1 81 ? -9.703 -0.230 5.739 1.00 90.12 81 THR A C 1
ATOM 659 O O . THR A 1 81 ? -8.502 -0.380 5.973 1.00 90.12 81 THR A O 1
ATOM 662 N N . SER A 1 82 ? -10.584 -1.233 5.801 1.00 90.50 82 SER 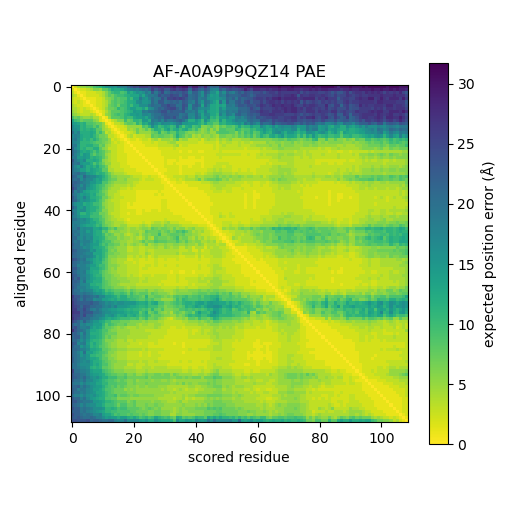A N 1
ATOM 663 C CA . SER A 1 82 ? -10.224 -2.613 6.157 1.00 90.50 82 SER A CA 1
ATOM 664 C C . SER A 1 82 ? -9.257 -3.215 5.135 1.00 90.50 82 SER A C 1
ATOM 666 O O . SER A 1 82 ? -8.185 -3.675 5.524 1.00 90.50 82 SER A O 1
ATOM 668 N N . SER A 1 83 ? -9.519 -3.049 3.833 1.00 91.19 83 SER A N 1
ATOM 669 C CA . SER A 1 83 ? -8.602 -3.496 2.775 1.00 91.19 83 SER A CA 1
ATOM 670 C C . SER A 1 83 ? -7.202 -2.874 2.895 1.00 91.19 83 SER A C 1
ATOM 672 O O . SER A 1 83 ? -6.192 -3.577 2.788 1.00 91.19 83 SER A O 1
ATOM 674 N N . VAL A 1 84 ? -7.097 -1.555 3.107 1.00 93.31 84 VAL A N 1
ATOM 675 C CA . VAL A 1 84 ? -5.790 -0.880 3.250 1.00 93.31 84 VAL A CA 1
ATOM 676 C C . VAL A 1 84 ? -5.074 -1.329 4.530 1.00 93.31 84 VAL A C 1
ATOM 678 O O . VAL A 1 84 ? -3.854 -1.522 4.517 1.00 93.31 84 VAL A O 1
ATOM 681 N N . LYS A 1 85 ? -5.818 -1.544 5.619 1.00 93.06 85 LYS A N 1
ATOM 682 C CA . LYS A 1 85 ? -5.292 -2.016 6.906 1.00 93.06 85 LYS A CA 1
ATOM 683 C C . LYS A 1 85 ? -4.761 -3.449 6.824 1.00 93.06 85 LYS A C 1
ATOM 685 O O . LYS A 1 85 ? -3.638 -3.686 7.271 1.00 93.06 85 LYS A O 1
ATOM 690 N N . ASP A 1 86 ? -5.488 -4.363 6.185 1.00 93.62 86 ASP A N 1
ATOM 691 C CA . ASP A 1 86 ? -5.053 -5.748 5.950 1.00 93.62 86 ASP A CA 1
ATOM 692 C C . ASP A 1 86 ? -3.735 -5.805 5.178 1.00 93.62 86 ASP A C 1
ATOM 694 O O . ASP A 1 86 ? -2.788 -6.495 5.571 1.00 93.62 86 ASP A O 1
ATOM 698 N N . HIS A 1 87 ? -3.634 -5.013 4.107 1.00 94.00 87 HIS A N 1
ATOM 699 C CA . HIS A 1 87 ? -2.403 -4.904 3.330 1.00 94.00 87 HIS A CA 1
ATOM 700 C C . HIS A 1 87 ? -1.257 -4.324 4.162 1.00 94.00 87 HIS A C 1
ATOM 702 O O . HIS A 1 87 ? -0.129 -4.801 4.045 1.00 94.00 87 HIS A O 1
ATOM 708 N N . GLY A 1 88 ? -1.526 -3.340 5.023 1.00 94.25 88 GLY A N 1
ATOM 709 C CA . GLY A 1 88 ? -0.527 -2.777 5.931 1.00 94.25 88 GLY A CA 1
ATOM 710 C C . GLY A 1 88 ? 0.010 -3.797 6.937 1.00 94.25 88 GLY A C 1
ATOM 711 O O . GLY A 1 88 ? 1.228 -3.890 7.129 1.00 94.25 88 GLY A O 1
ATOM 712 N N . LEU A 1 89 ? -0.870 -4.605 7.534 1.00 94.62 89 LEU A N 1
ATOM 713 C CA . LEU A 1 89 ? -0.485 -5.685 8.450 1.00 94.62 89 LEU A CA 1
ATOM 714 C C . LEU A 1 89 ? 0.372 -6.732 7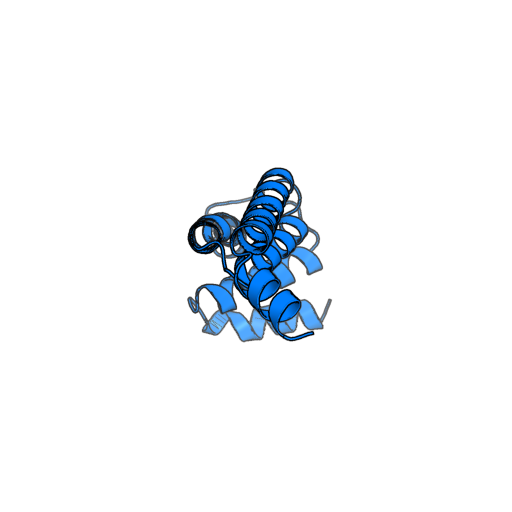.730 1.00 94.62 89 LEU A C 1
ATOM 716 O O . LEU A 1 89 ? 1.481 -7.035 8.176 1.00 94.62 89 LEU A O 1
ATOM 720 N N . LEU A 1 90 ? -0.075 -7.205 6.563 1.00 93.44 90 LEU A N 1
ATOM 721 C CA . LEU A 1 90 ? 0.653 -8.202 5.776 1.00 93.44 90 LEU A CA 1
ATOM 722 C C . LEU A 1 90 ? 2.014 -7.686 5.281 1.00 93.44 90 LEU A C 1
ATOM 724 O O . LEU A 1 90 ? 3.015 -8.406 5.331 1.00 93.44 90 LEU A O 1
ATOM 728 N N . PHE A 1 91 ? 2.063 -6.438 4.808 1.00 93.69 91 PHE A N 1
ATOM 729 C CA . PHE A 1 91 ? 3.273 -5.825 4.262 1.00 93.69 91 PHE A CA 1
ATOM 730 C C . PHE A 1 91 ? 4.335 -5.594 5.338 1.00 93.69 91 PHE A C 1
ATOM 732 O O . PHE A 1 91 ? 5.521 -5.848 5.115 1.00 93.69 91 PHE A O 1
ATOM 739 N N . THR A 1 92 ? 3.917 -5.112 6.510 1.00 91.94 92 THR A N 1
ATOM 740 C CA . THR A 1 92 ? 4.836 -4.822 7.618 1.00 91.94 92 THR A CA 1
ATOM 741 C C . THR A 1 92 ? 5.183 -6.061 8.436 1.00 91.94 92 THR A C 1
ATOM 743 O O . THR A 1 92 ? 6.230 -6.069 9.086 1.00 91.94 92 THR A O 1
ATOM 746 N N . ARG A 1 93 ? 4.332 -7.099 8.399 1.00 90.81 93 ARG A N 1
ATOM 747 C CA . ARG A 1 93 ? 4.386 -8.285 9.270 1.00 90.81 93 ARG A CA 1
ATOM 748 C C . ARG A 1 93 ? 4.435 -7.927 10.759 1.00 90.81 93 ARG A C 1
ATOM 750 O O . ARG A 1 93 ? 5.040 -8.641 11.557 1.00 90.81 93 ARG A O 1
ATOM 757 N N . LYS A 1 94 ? 3.831 -6.796 11.126 1.00 87.31 94 LYS A N 1
ATOM 758 C CA . LYS A 1 94 ? 3.716 -6.317 12.507 1.00 87.31 94 LYS A CA 1
ATOM 759 C C . LYS A 1 94 ? 2.292 -6.534 13.001 1.00 87.31 94 LYS A C 1
ATOM 761 O O . LYS A 1 94 ? 1.359 -6.423 12.215 1.00 87.31 94 LYS A O 1
ATOM 766 N N . ASN A 1 95 ? 2.142 -6.772 14.305 1.00 87.56 95 ASN A N 1
ATOM 767 C CA . ASN A 1 95 ? 0.845 -6.941 14.968 1.00 87.56 95 ASN A CA 1
ATOM 768 C C . ASN A 1 95 ? -0.064 -7.963 14.250 1.00 87.56 95 ASN A C 1
ATOM 770 O O . ASN A 1 95 ? -1.242 -7.701 14.006 1.00 87.56 95 ASN A O 1
ATOM 774 N N . MET A 1 96 ? 0.505 -9.102 13.832 1.00 90.88 96 MET A N 1
ATOM 775 C CA . MET A 1 96 ? -0.189 -10.114 13.021 1.00 90.88 96 MET A CA 1
ATOM 776 C C . MET A 1 96 ? -1.388 -10.739 13.744 1.00 90.88 96 MET A C 1
ATOM 778 O O . MET A 1 96 ? -2.295 -11.234 13.088 1.00 90.88 96 MET A O 1
ATOM 782 N N . GLU A 1 97 ? -1.456 -10.644 15.071 1.00 92.06 97 GLU A N 1
ATOM 783 C CA . GLU A 1 97 ? -2.641 -10.987 15.862 1.00 92.06 97 GLU A CA 1
ATOM 784 C C . GLU A 1 97 ? -3.890 -10.170 15.479 1.00 92.06 97 GLU A C 1
ATOM 786 O O . GLU A 1 97 ? -5.012 -10.592 15.748 1.00 92.06 97 GLU A O 1
ATOM 791 N N . LYS A 1 98 ? -3.712 -9.013 14.824 1.00 88.75 98 LYS A N 1
ATOM 792 C CA . LYS A 1 98 ? -4.799 -8.166 14.310 1.00 88.75 98 LYS A CA 1
ATOM 793 C C . LYS A 1 98 ? -5.203 -8.502 12.872 1.00 88.75 98 LYS A C 1
ATOM 795 O O . LYS A 1 98 ? -6.183 -7.932 12.394 1.00 88.75 98 LYS A O 1
ATOM 800 N N . PHE A 1 99 ? -4.474 -9.387 12.186 1.00 90.19 99 PHE A N 1
ATOM 801 C CA . PHE A 1 99 ? -4.721 -9.712 10.780 1.00 90.19 99 PHE A CA 1
ATOM 802 C C . PHE A 1 99 ? -6.043 -10.458 10.596 1.00 90.19 99 PHE A C 1
ATOM 804 O O . PHE A 1 99 ? -6.936 -9.928 9.946 1.00 90.19 99 PHE A O 1
ATOM 811 N N . ASP A 1 100 ? -6.218 -11.620 11.235 1.00 91.56 100 ASP A N 1
ATOM 812 C CA . ASP A 1 100 ? -7.445 -12.415 11.075 1.00 91.56 100 ASP A CA 1
ATOM 813 C C . ASP A 1 100 ? -8.721 -11.639 11.458 1.00 91.56 100 ASP A C 1
ATOM 815 O O . ASP A 1 100 ? -9.700 -11.703 10.713 1.00 91.56 100 ASP A O 1
ATOM 819 N N . PRO A 1 101 ? -8.755 -10.854 12.557 1.00 90.75 101 PRO A N 1
ATOM 820 C CA . PRO A 1 101 ? -9.901 -9.998 12.852 1.00 90.75 101 PRO A CA 1
ATOM 821 C C . PRO A 1 101 ? -10.195 -8.961 11.761 1.00 90.75 101 PRO A C 1
ATOM 823 O O . PRO A 1 101 ? -11.360 -8.741 11.443 1.00 90.75 101 PRO A O 1
ATOM 826 N N . THR A 1 102 ? -9.162 -8.337 11.183 1.00 88.94 102 THR A N 1
ATOM 827 C CA . THR A 1 102 ? -9.339 -7.284 10.167 1.00 88.94 102 THR A CA 1
ATOM 828 C C . THR A 1 102 ? -9.810 -7.876 8.833 1.00 88.94 102 THR A C 1
ATOM 830 O O . THR A 1 102 ? -10.741 -7.346 8.230 1.00 88.94 102 THR A O 1
ATOM 833 N N . VAL A 1 103 ? -9.288 -9.043 8.442 1.00 88.69 103 VAL A N 1
ATOM 834 C CA . VAL A 1 103 ? -9.762 -9.773 7.256 1.00 88.69 103 VAL A CA 1
ATOM 835 C C . VAL A 1 103 ? -11.214 -10.211 7.426 1.00 88.69 103 VAL A C 1
ATOM 837 O O . VAL A 1 103 ? -12.007 -10.099 6.496 1.00 88.69 103 VAL A O 1
ATOM 840 N N . ASN A 1 104 ? -11.595 -10.691 8.613 1.00 88.94 104 ASN A N 1
ATOM 841 C CA . ASN A 1 104 ? -12.989 -11.042 8.879 1.00 88.94 104 ASN A CA 1
ATOM 842 C C . ASN A 1 104 ? -13.906 -9.816 8.799 1.00 88.94 104 ASN A C 1
ATOM 844 O O . ASN A 1 104 ? -14.998 -9.928 8.254 1.00 88.94 104 ASN A O 1
ATOM 848 N N . GLU A 1 105 ? -13.468 -8.650 9.282 1.00 86.88 105 GLU A N 1
ATOM 849 C CA . GLU A 1 105 ? -14.212 -7.396 9.126 1.00 86.88 105 GLU A CA 1
ATOM 850 C C . GLU A 1 105 ? -14.395 -7.049 7.642 1.00 86.88 105 GLU A C 1
ATOM 852 O O . GLU A 1 105 ? -15.516 -6.787 7.220 1.00 86.88 105 GLU A O 1
ATOM 857 N N . PHE A 1 106 ? -13.331 -7.141 6.837 1.00 84.62 106 PHE A N 1
ATOM 858 C CA . PHE A 1 106 ? -13.392 -6.921 5.389 1.00 84.62 106 PHE A CA 1
ATOM 859 C C . PHE A 1 106 ? -14.365 -7.876 4.681 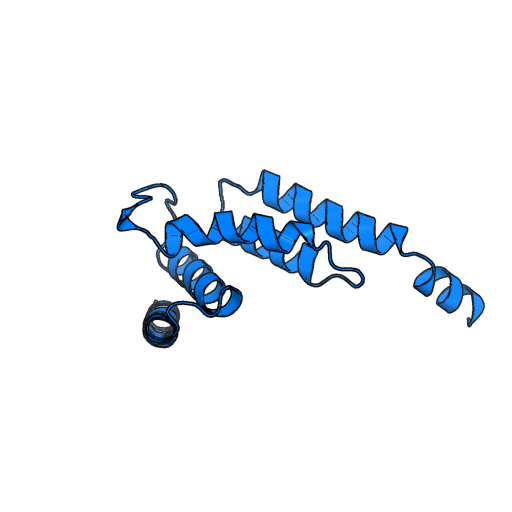1.00 84.62 106 PHE A C 1
ATOM 861 O O . PHE A 1 106 ? -15.148 -7.445 3.841 1.00 84.62 106 PHE A O 1
ATOM 868 N N . LEU A 1 107 ? -14.328 -9.169 5.018 1.00 86.94 107 LEU A N 1
ATOM 869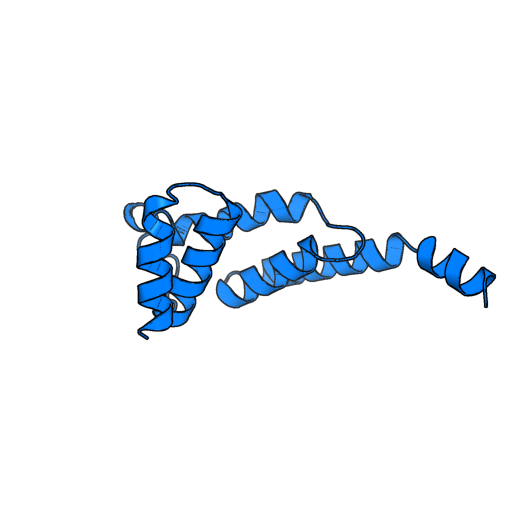 C CA . LEU A 1 107 ? -15.169 -10.195 4.391 1.00 86.94 107 LEU A CA 1
ATOM 870 C C . LEU A 1 107 ? -16.638 -10.155 4.846 1.00 86.94 107 LEU A C 1
ATOM 872 O O . LEU A 1 107 ? -17.487 -10.735 4.169 1.00 86.94 107 LEU A O 1
ATOM 876 N N . CYS A 1 108 ? -16.936 -9.529 5.988 1.00 84.56 108 CYS A N 1
ATOM 877 C CA . CYS A 1 108 ? -18.295 -9.413 6.530 1.00 84.56 108 CYS A CA 1
ATOM 878 C C . CYS A 1 108 ? -19.035 -8.131 6.105 1.00 84.56 108 CYS A C 1
ATOM 880 O O . CYS A 1 108 ? -20.209 -7.988 6.455 1.00 84.56 108 CYS A O 1
ATOM 882 N N . LEU A 1 109 ? -18.361 -7.202 5.417 1.00 74.94 109 LEU A N 1
ATOM 883 C CA . LEU A 1 109 ? -18.929 -5.954 4.886 1.00 74.94 109 LEU A CA 1
ATOM 884 C C . LEU A 1 109 ? -19.611 -6.163 3.527 1.00 74.94 109 LEU A C 1
ATOM 886 O O . LEU A 1 109 ? -20.638 -5.482 3.302 1.00 74.94 109 LEU A O 1
#

Secondary structure (DSSP, 8-state):
-HHHHHHHHT-HHHHHHHHHHHHHHHHHTTT-HHHHHHHHHHHHSSSS--THHHHHTHHHHHHHH-TTTSTTS----HHHHHHHHHHHHHHHT-SGGGHHHHHHHHHH-

Sequence (109 aa):
TEVARHWYLKAPDKALMTARLYLHLAILARSNPLQQLFYHAKSLCVVIPFTSARESILTLFDPVLNPEIHYGQYRLPPLDTSSVKDHGLLFTRKNMEKFDPTVNEFLCL